Protein AF-A0A6G1A607-F1 (afdb_monomer_lite)

Secondary structure (DSSP, 8-state):
------PPP-----------------------PPP------------------PPPPPHHHHHHHHHHHHHHHHHHHHHHHHHHHHTT---SS-PPPHHHHHHHHHHHHHHHHHHHHHS------

pLDDT: mean 70.18, std 23.81, range [32.62, 98.75]

Sequence (125 aa):
MHRGVQGPGLRGLKGAEGPAEDLGASCREAGRDFGVLRENGEAEEAASGRKRARPVRSKARRMAANVRERKRILDYNEAFNALRRALRHDLGGKRLSKIATLRRAIHRIAALSLVLRASPAPRWP

Structure (mmCIF, N/CA/C/O backbone):
data_AF-A0A6G1A607-F1
#
_entry.id   AF-A0A6G1A607-F1
#
loop_
_atom_site.group_PDB
_atom_site.id
_atom_site.type_symbol
_atom_site.label_atom_id
_atom_site.label_alt_id
_atom_site.label_comp_id
_atom_site.label_asym_id
_atom_site.label_entity_id
_atom_site.label_seq_id
_atom_site.pdbx_PDB_ins_code
_atom_site.Cartn_x
_atom_site.Cartn_y
_atom_site.Cartn_z
_atom_site.occupancy
_atom_site.B_iso_or_equiv
_atom_site.auth_seq_id
_atom_site.auth_comp_id
_atom_site.auth_asym_id
_atom_site.auth_atom_id
_atom_site.pdbx_PDB_model_num
ATOM 1 N N . MET A 1 1 ? 16.533 51.895 -4.946 1.00 46.38 1 MET A N 1
ATOM 2 C CA . MET A 1 1 ? 17.216 51.604 -6.227 1.00 46.38 1 MET A CA 1
ATOM 3 C C . MET A 1 1 ? 17.057 50.120 -6.536 1.00 46.38 1 MET A C 1
ATOM 5 O O . MET A 1 1 ? 17.756 49.295 -5.961 1.00 46.38 1 MET A O 1
ATOM 9 N N . HIS A 1 2 ? 16.051 49.775 -7.341 1.00 47.91 2 HIS A N 1
ATOM 10 C CA . HIS A 1 2 ? 15.662 48.398 -7.657 1.00 47.91 2 HIS A CA 1
ATOM 11 C C . HIS A 1 2 ? 16.701 47.733 -8.574 1.00 47.91 2 HIS A C 1
ATOM 13 O O . HIS A 1 2 ? 16.978 48.251 -9.652 1.00 47.91 2 HIS A O 1
ATOM 19 N N . ARG A 1 3 ? 17.263 46.582 -8.183 1.00 53.47 3 ARG A N 1
ATOM 20 C CA . ARG A 1 3 ? 18.038 45.729 -9.100 1.00 53.47 3 ARG A CA 1
ATOM 21 C C . ARG A 1 3 ? 17.114 44.674 -9.703 1.00 53.47 3 ARG A C 1
ATOM 23 O O . ARG A 1 3 ? 16.826 43.663 -9.073 1.00 53.47 3 ARG A O 1
ATOM 30 N N . GLY A 1 4 ? 16.641 44.945 -10.917 1.00 48.34 4 GLY A N 1
ATOM 31 C CA . GLY A 1 4 ? 15.985 43.961 -11.773 1.00 48.34 4 GLY A CA 1
ATOM 32 C C . GLY A 1 4 ? 17.017 43.011 -12.380 1.00 48.34 4 GLY A C 1
ATOM 33 O O . GLY A 1 4 ? 17.998 43.451 -12.976 1.00 48.34 4 GLY A O 1
ATOM 34 N N . VAL A 1 5 ? 16.798 41.709 -12.215 1.00 54.75 5 VAL A N 1
ATOM 35 C CA . VAL A 1 5 ? 17.565 40.652 -12.881 1.00 54.75 5 VAL A CA 1
ATOM 36 C C . VAL A 1 5 ? 16.902 40.387 -14.233 1.00 54.75 5 VAL A C 1
ATOM 38 O O . VAL A 1 5 ? 15.757 39.948 -14.290 1.00 54.75 5 VAL A O 1
ATOM 41 N N . GLN A 1 6 ? 17.609 40.688 -15.322 1.00 50.38 6 GLN A N 1
ATOM 42 C CA . GLN A 1 6 ? 17.211 40.333 -16.685 1.00 50.38 6 GLN A CA 1
ATOM 43 C C . GLN A 1 6 ? 17.598 38.871 -16.942 1.00 50.38 6 GLN A C 1
ATOM 45 O O . GLN A 1 6 ? 18.777 38.527 -16.917 1.00 50.38 6 GLN A O 1
ATOM 50 N N . GLY A 1 7 ? 16.609 38.003 -17.156 1.00 48.59 7 GLY A N 1
ATOM 51 C CA . GLY A 1 7 ? 16.830 36.631 -17.617 1.00 48.59 7 GLY A CA 1
ATOM 52 C C . GLY A 1 7 ? 16.987 36.574 -19.144 1.00 48.59 7 GLY A C 1
ATOM 53 O O . GLY A 1 7 ? 16.296 37.317 -19.842 1.00 48.59 7 GLY A O 1
ATOM 54 N N . PRO A 1 8 ? 17.846 35.701 -19.700 1.00 54.41 8 PRO A N 1
ATOM 55 C CA . PRO A 1 8 ? 17.885 35.466 -21.136 1.00 54.41 8 PRO A CA 1
ATOM 56 C C . PRO A 1 8 ? 16.815 34.443 -21.545 1.00 54.41 8 PRO A C 1
ATOM 58 O O . PRO A 1 8 ? 16.734 33.336 -21.013 1.00 54.41 8 PRO A O 1
ATOM 61 N N . GLY A 1 9 ? 15.972 34.860 -22.488 1.00 44.00 9 GLY A N 1
ATOM 62 C CA . GLY A 1 9 ? 14.827 34.115 -22.994 1.00 44.00 9 GLY A CA 1
ATOM 63 C C . GLY A 1 9 ? 15.187 32.880 -23.821 1.00 44.00 9 GLY A C 1
ATOM 64 O O . GLY A 1 9 ? 16.108 32.889 -24.638 1.00 44.00 9 GLY A O 1
ATOM 65 N N . LEU A 1 10 ? 14.382 31.833 -23.648 1.00 50.03 10 LEU A N 1
ATOM 66 C CA . LEU A 1 10 ? 14.341 30.669 -24.524 1.00 50.03 10 LEU A CA 1
ATOM 67 C C . LEU A 1 10 ? 13.567 31.048 -25.792 1.00 50.03 10 LEU A C 1
ATOM 69 O O . LEU A 1 10 ? 12.341 31.151 -25.787 1.00 50.03 10 LEU A O 1
ATOM 73 N N . ARG A 1 11 ? 14.303 31.308 -26.876 1.00 46.94 11 ARG A N 1
ATOM 74 C CA . ARG A 1 11 ? 13.745 31.459 -28.224 1.00 46.94 11 ARG A CA 1
ATOM 75 C C . ARG A 1 11 ? 13.390 30.076 -28.776 1.00 46.94 11 ARG A C 1
ATOM 77 O O . ARG A 1 11 ? 14.157 29.130 -28.631 1.00 46.94 11 ARG A O 1
ATOM 84 N N . GLY A 1 12 ? 12.193 29.987 -29.350 1.00 41.69 12 GLY A N 1
ATOM 85 C CA . GLY A 1 12 ? 11.527 28.747 -29.724 1.00 41.69 12 GLY A CA 1
ATOM 86 C C . GLY A 1 12 ? 12.172 27.965 -30.865 1.00 41.69 12 GLY A C 1
ATOM 87 O O . GLY A 1 12 ? 12.806 28.522 -31.757 1.00 41.69 12 GLY A O 1
ATOM 88 N N . LEU A 1 13 ? 11.915 26.658 -30.846 1.00 46.84 13 LEU A N 1
ATOM 89 C CA . LEU A 1 13 ? 12.085 25.765 -31.983 1.00 46.84 13 LEU A CA 1
ATOM 90 C C . LEU A 1 13 ? 10.694 25.432 -32.524 1.00 46.84 13 LEU A C 1
ATOM 92 O O . LEU A 1 13 ? 9.853 24.880 -31.816 1.00 46.84 13 LEU A O 1
ATOM 96 N N . LYS A 1 14 ? 10.456 25.826 -33.775 1.00 42.09 14 LYS A N 1
ATOM 97 C CA . LYS A 1 14 ? 9.270 25.512 -34.571 1.00 42.09 14 LYS A CA 1
ATOM 98 C C . LYS A 1 14 ? 9.732 24.803 -35.842 1.00 42.09 14 LYS A C 1
ATOM 100 O O . LYS A 1 14 ? 10.610 25.317 -36.528 1.00 42.09 14 LYS A O 1
ATOM 105 N N . GLY A 1 15 ? 9.053 23.703 -36.164 1.00 35.09 15 GLY A N 1
ATOM 106 C CA . GLY A 1 15 ? 9.072 23.015 -37.459 1.00 35.09 15 GLY A CA 1
ATOM 107 C C . GLY A 1 15 ? 9.850 21.695 -37.429 1.00 35.09 15 GLY A C 1
ATOM 108 O O . GLY A 1 15 ? 10.872 21.605 -36.767 1.00 35.09 15 GLY A O 1
ATOM 109 N N . ALA A 1 16 ? 9.443 20.632 -38.110 1.00 38.94 16 ALA A N 1
ATOM 110 C CA . ALA A 1 16 ? 8.207 20.336 -38.819 1.00 38.94 16 ALA A CA 1
ATOM 111 C C . ALA A 1 16 ? 8.124 18.803 -38.994 1.00 38.94 16 ALA A C 1
ATOM 113 O O . ALA A 1 16 ? 9.140 18.119 -39.069 1.00 38.94 16 ALA A O 1
ATOM 114 N N . GLU A 1 17 ? 6.888 18.329 -39.010 1.00 38.22 17 GLU A N 1
ATOM 115 C CA . GLU A 1 17 ? 6.322 17.013 -39.323 1.00 38.22 17 GLU A CA 1
ATOM 116 C C . GLU A 1 17 ? 6.990 16.184 -40.460 1.00 38.22 17 GLU A C 1
ATOM 118 O O . GLU A 1 17 ? 7.259 16.715 -41.536 1.00 38.22 17 GLU A O 1
ATOM 123 N N . GLY A 1 18 ? 7.073 14.852 -40.254 1.00 34.03 18 GLY A N 1
ATOM 124 C CA . GLY A 1 18 ? 6.814 13.796 -41.265 1.00 34.03 18 GLY A CA 1
ATOM 125 C C . GLY A 1 18 ? 7.984 12.875 -41.702 1.00 34.03 18 GLY A C 1
ATOM 126 O O . GLY A 1 18 ? 9.118 13.346 -41.744 1.00 34.03 18 GLY A O 1
ATOM 127 N N . PRO A 1 19 ? 7.751 11.604 -42.133 1.00 46.34 19 PRO A N 1
ATOM 128 C CA . PRO A 1 19 ? 6.607 10.705 -41.922 1.00 46.34 19 PRO A CA 1
ATOM 129 C C . PRO A 1 19 ? 6.985 9.350 -41.265 1.00 46.34 19 PRO A C 1
ATOM 131 O O . PRO A 1 19 ? 8.149 8.995 -41.090 1.00 46.34 19 PRO A O 1
ATOM 134 N N . ALA A 1 20 ? 5.947 8.605 -40.877 1.00 51.06 20 ALA A N 1
ATOM 135 C CA . ALA A 1 20 ? 6.009 7.255 -40.336 1.00 51.06 20 ALA A CA 1
ATOM 136 C C . ALA A 1 20 ? 6.226 6.218 -41.448 1.00 51.06 20 ALA A C 1
ATOM 138 O O . ALA A 1 20 ? 5.426 6.142 -42.374 1.00 51.06 20 ALA A O 1
ATOM 139 N N . GLU A 1 21 ? 7.251 5.381 -41.296 1.00 51.59 21 GLU A N 1
ATOM 140 C CA . GLU A 1 21 ? 7.460 4.184 -42.111 1.00 51.59 21 GLU A CA 1
ATOM 141 C C . GLU A 1 21 ? 7.285 2.960 -41.199 1.00 51.59 21 GLU A C 1
ATOM 143 O O . GLU A 1 21 ? 8.098 2.675 -40.315 1.00 51.59 21 GLU A O 1
ATOM 148 N N . ASP A 1 22 ? 6.154 2.288 -41.392 1.00 46.03 22 ASP A N 1
ATOM 149 C CA . ASP A 1 22 ? 5.824 0.959 -40.895 1.00 46.03 22 ASP A CA 1
ATOM 150 C C . ASP A 1 22 ? 6.563 -0.081 -41.740 1.00 46.03 22 ASP A C 1
ATOM 152 O O . ASP A 1 22 ? 6.247 -0.243 -42.913 1.00 46.03 22 ASP A O 1
ATOM 156 N N . LEU A 1 23 ? 7.539 -0.791 -41.167 1.00 52.72 23 LEU A N 1
ATOM 157 C CA . LEU A 1 23 ? 8.076 -2.016 -41.762 1.00 52.72 23 LEU A CA 1
ATOM 158 C C . LEU A 1 23 ? 8.385 -3.049 -40.672 1.00 52.72 23 LEU A C 1
ATOM 160 O O . LEU A 1 23 ? 9.476 -3.113 -40.108 1.00 52.72 23 LEU A O 1
ATOM 164 N N . GLY A 1 24 ? 7.373 -3.870 -40.394 1.00 39.91 24 GLY A N 1
ATOM 165 C CA . GLY A 1 24 ? 7.447 -5.294 -40.725 1.00 39.91 24 GLY A CA 1
ATOM 166 C C . GLY A 1 24 ? 8.528 -6.113 -40.021 1.00 39.91 24 GLY A C 1
ATOM 167 O O . GLY A 1 24 ? 9.696 -6.135 -40.402 1.00 39.91 24 GLY A O 1
ATOM 168 N N . ALA A 1 25 ? 8.084 -6.900 -39.046 1.00 50.97 25 AL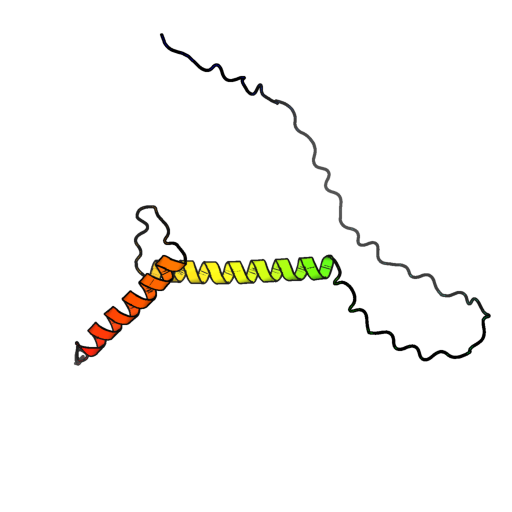A A N 1
ATOM 169 C CA . ALA A 1 25 ? 8.829 -8.004 -38.469 1.00 50.97 25 ALA A CA 1
ATOM 170 C C . ALA A 1 25 ? 9.429 -8.941 -39.536 1.00 50.97 25 ALA A C 1
ATOM 172 O O . ALA A 1 25 ? 8.717 -9.440 -40.403 1.00 50.97 25 ALA A O 1
ATOM 173 N N . SER A 1 26 ? 10.700 -9.318 -39.381 1.00 44.88 26 SER A N 1
ATOM 174 C CA . SER A 1 26 ? 11.103 -10.686 -39.713 1.00 44.88 26 SER A CA 1
ATOM 175 C C . SER A 1 26 ? 12.200 -11.174 -38.768 1.00 44.88 26 SER A C 1
ATOM 177 O O . SER A 1 26 ? 13.267 -10.576 -38.615 1.00 44.88 26 SER A O 1
ATOM 179 N N . CYS A 1 27 ? 11.899 -12.273 -38.077 1.00 45.41 27 CYS A N 1
ATOM 180 C CA . CYS A 1 27 ? 12.891 -13.084 -37.395 1.00 45.41 27 CYS A CA 1
ATOM 181 C C . CYS A 1 27 ? 13.790 -13.695 -38.469 1.00 45.41 27 CYS A C 1
ATOM 183 O O . CYS A 1 27 ? 13.345 -14.565 -39.211 1.00 45.41 27 CYS A O 1
ATOM 185 N N . ARG A 1 28 ? 15.053 -13.269 -38.565 1.00 43.50 28 ARG A N 1
ATOM 186 C CA . ARG A 1 28 ? 16.043 -14.041 -39.323 1.00 43.50 28 ARG A CA 1
ATOM 187 C C . ARG A 1 28 ? 16.415 -15.276 -38.508 1.00 43.50 28 ARG A C 1
ATOM 189 O O . ARG A 1 28 ? 17.320 -15.244 -37.676 1.00 43.50 28 ARG A O 1
ATOM 196 N N . GLU A 1 29 ? 15.636 -16.333 -38.712 1.00 40.84 29 GLU A N 1
ATOM 197 C CA . GLU A 1 29 ? 15.963 -17.686 -38.287 1.00 40.84 29 GLU A CA 1
ATOM 198 C C . GLU A 1 29 ? 17.245 -18.159 -38.971 1.00 40.84 29 GLU A C 1
ATOM 200 O O . GLU A 1 29 ? 17.504 -17.917 -40.149 1.00 40.84 29 GLU A O 1
ATOM 205 N N . ALA A 1 30 ? 18.069 -18.816 -38.167 1.00 42.75 30 ALA A N 1
ATOM 206 C CA . ALA A 1 30 ? 19.332 -19.390 -38.562 1.00 42.75 30 ALA A CA 1
ATOM 207 C C . ALA A 1 30 ? 19.105 -20.612 -39.462 1.00 42.75 30 ALA A C 1
ATOM 209 O O . ALA A 1 30 ? 18.758 -21.686 -38.973 1.00 42.75 30 ALA A O 1
ATOM 210 N N . GLY A 1 31 ? 19.395 -20.473 -40.755 1.00 39.09 31 GLY A N 1
ATOM 211 C CA . GLY A 1 31 ? 19.789 -21.605 -41.589 1.00 39.09 31 GLY A CA 1
ATOM 212 C C . GLY A 1 31 ? 21.193 -22.038 -41.177 1.00 39.09 31 GLY A C 1
ATOM 213 O O . GLY A 1 31 ? 22.175 -21.389 -41.531 1.00 39.09 31 GLY A O 1
ATOM 214 N N . ARG A 1 32 ? 21.284 -23.079 -40.346 1.00 44.44 32 ARG A N 1
ATOM 215 C CA . ARG A 1 32 ? 22.545 -23.754 -40.027 1.00 44.44 32 ARG A CA 1
ATOM 216 C C . ARG A 1 32 ? 22.915 -24.612 -41.225 1.00 44.44 32 ARG A C 1
ATOM 218 O O . ARG A 1 32 ? 22.265 -25.627 -41.456 1.00 44.44 32 ARG A O 1
ATOM 225 N N . ASP A 1 33 ? 23.922 -24.175 -41.967 1.00 39.28 33 ASP A N 1
ATOM 226 C CA . ASP A 1 33 ? 24.487 -24.978 -43.038 1.00 39.28 33 ASP A CA 1
ATOM 227 C C . ASP A 1 33 ? 25.259 -26.166 -42.456 1.00 39.28 33 ASP A C 1
ATOM 229 O O . ASP A 1 33 ? 25.861 -26.101 -41.376 1.00 39.28 33 ASP A O 1
ATOM 233 N N . PHE A 1 34 ? 25.123 -27.276 -43.160 1.00 38.38 34 PHE A N 1
ATOM 234 C CA . PHE A 1 34 ? 25.468 -28.625 -42.758 1.00 38.38 34 PHE A CA 1
ATOM 235 C C . PHE A 1 34 ? 26.992 -28.781 -42.641 1.00 38.38 34 PHE A C 1
ATOM 237 O O . PHE A 1 34 ? 27.759 -28.214 -43.415 1.00 38.38 34 PHE A O 1
ATOM 244 N N . GLY A 1 35 ? 27.437 -29.532 -41.633 1.00 42.56 35 GLY A N 1
ATOM 245 C CA . GLY A 1 35 ? 28.850 -29.686 -41.306 1.00 42.56 35 GLY A CA 1
ATOM 246 C C . GLY A 1 35 ? 29.676 -30.278 -42.447 1.00 42.56 35 GLY A C 1
ATOM 247 O O . GLY A 1 35 ? 29.338 -31.324 -42.993 1.00 42.56 35 GLY A O 1
ATOM 248 N N . VAL A 1 36 ? 30.819 -29.648 -42.722 1.00 43.84 36 VAL A N 1
ATOM 249 C CA . VAL A 1 36 ? 31.938 -30.292 -43.407 1.00 43.84 36 VAL A CA 1
ATOM 250 C C . VAL A 1 36 ? 33.094 -30.399 -42.420 1.00 43.84 36 VAL A C 1
ATOM 252 O O . VAL A 1 36 ? 33.580 -29.412 -41.868 1.00 43.84 36 VAL A O 1
ATOM 255 N N . LEU A 1 37 ? 33.443 -31.659 -42.179 1.00 45.34 37 LEU A N 1
ATOM 256 C CA . LEU A 1 37 ? 34.576 -32.186 -41.438 1.00 45.34 37 LEU A CA 1
ATOM 257 C C . LEU A 1 37 ? 35.845 -31.342 -41.638 1.00 45.34 37 LEU A C 1
ATOM 259 O O . LEU A 1 37 ? 36.279 -31.124 -42.768 1.00 45.34 37 LEU A O 1
ATOM 263 N N . ARG A 1 38 ? 36.506 -30.963 -40.543 1.00 39.41 38 ARG A N 1
ATOM 264 C CA . ARG A 1 38 ? 37.944 -30.691 -40.576 1.00 39.41 38 ARG A CA 1
ATOM 265 C C . ARG A 1 38 ? 38.615 -31.524 -39.499 1.00 39.41 38 ARG A C 1
ATOM 267 O O . ARG A 1 38 ? 38.389 -31.315 -38.311 1.00 39.41 38 ARG A O 1
ATOM 274 N N . GLU A 1 39 ? 39.377 -32.497 -39.973 1.00 39.56 39 GLU A N 1
ATOM 275 C CA . GLU A 1 39 ? 40.209 -33.391 -39.185 1.00 39.56 39 GLU A CA 1
ATOM 276 C C . GLU A 1 39 ? 41.490 -32.720 -38.667 1.00 39.56 39 GLU A C 1
ATOM 278 O O . GLU A 1 39 ? 41.988 -31.748 -39.243 1.00 39.56 39 GLU A O 1
ATOM 283 N N . ASN A 1 40 ? 42.021 -33.381 -37.632 1.00 38.03 40 ASN A N 1
ATOM 284 C CA . ASN A 1 40 ? 43.382 -33.395 -37.087 1.00 38.03 40 ASN A CA 1
ATOM 285 C C . ASN A 1 40 ? 43.699 -32.494 -35.885 1.00 38.03 40 ASN A C 1
ATOM 287 O O . ASN A 1 40 ? 43.710 -31.266 -35.972 1.00 38.03 40 ASN A O 1
ATOM 291 N N . GLY A 1 41 ? 44.045 -33.163 -34.774 1.00 32.62 41 GLY A N 1
ATOM 292 C CA . GLY A 1 41 ? 44.705 -32.581 -33.603 1.00 32.62 41 GLY A CA 1
ATOM 293 C C . GLY A 1 41 ? 44.454 -33.327 -32.287 1.00 32.62 41 GLY A C 1
ATOM 294 O O . GLY A 1 41 ? 43.767 -32.793 -31.428 1.00 32.62 41 GLY A O 1
ATOM 295 N N . GLU A 1 42 ? 44.951 -34.564 -32.210 1.00 33.62 42 GLU A N 1
ATOM 296 C CA . GLU A 1 42 ? 45.430 -35.359 -31.057 1.00 33.62 42 GLU A CA 1
ATOM 297 C C . GLU A 1 42 ? 45.040 -34.971 -29.609 1.00 33.62 42 GLU A C 1
ATOM 299 O O . GLU A 1 42 ? 45.176 -33.839 -29.148 1.00 33.62 42 GLU A O 1
ATOM 304 N N . ALA A 1 43 ? 44.606 -35.994 -28.867 1.00 44.72 43 ALA A N 1
ATOM 305 C CA . ALA A 1 43 ? 44.355 -35.973 -27.433 1.00 44.72 43 ALA A CA 1
ATOM 306 C C . ALA A 1 43 ? 45.658 -35.884 -26.624 1.00 44.72 43 ALA A C 1
ATOM 308 O O . ALA A 1 43 ? 46.608 -36.570 -26.970 1.00 44.72 43 ALA A O 1
ATOM 309 N N . GLU A 1 44 ? 45.648 -35.124 -25.523 1.00 36.47 44 GLU A N 1
ATOM 310 C CA . GLU A 1 44 ? 46.249 -35.487 -24.227 1.00 36.47 44 GLU A CA 1
ATOM 311 C C . GLU A 1 44 ? 45.861 -34.463 -23.138 1.00 36.47 44 GLU A C 1
ATOM 313 O O . GLU A 1 44 ? 45.384 -33.359 -23.405 1.00 36.47 44 GLU A O 1
ATOM 318 N N . GLU A 1 45 ? 45.962 -34.924 -21.896 1.00 43.03 45 GLU A N 1
ATOM 319 C CA . GLU A 1 45 ? 45.347 -34.448 -20.659 1.00 43.03 45 GLU A CA 1
ATOM 320 C C . GLU A 1 45 ? 45.528 -32.967 -20.283 1.00 43.03 45 GLU A C 1
ATOM 322 O O . GLU A 1 45 ? 46.596 -32.383 -20.418 1.00 43.03 45 GLU A O 1
ATOM 327 N N . ALA A 1 46 ? 44.518 -32.419 -19.592 1.00 36.34 46 ALA A N 1
ATOM 328 C CA . ALA A 1 46 ? 44.750 -31.730 -18.317 1.00 36.34 46 ALA A CA 1
ATOM 329 C C . ALA A 1 46 ? 43.428 -31.515 -17.567 1.00 36.34 46 ALA A C 1
ATOM 331 O O . ALA A 1 46 ? 42.622 -30.630 -17.882 1.00 36.34 46 ALA A O 1
ATOM 332 N N . ALA A 1 47 ? 43.235 -32.293 -16.503 1.00 49.31 47 ALA A N 1
ATOM 333 C CA . ALA A 1 47 ? 42.303 -31.980 -15.434 1.00 49.31 47 ALA A CA 1
ATOM 334 C C . ALA A 1 47 ? 42.692 -30.635 -14.794 1.00 49.31 47 ALA A C 1
ATOM 336 O O . ALA A 1 47 ? 43.551 -30.560 -13.922 1.00 49.31 47 ALA A O 1
ATOM 337 N N . SER A 1 48 ? 42.051 -29.546 -15.218 1.00 44.06 48 SER A N 1
ATOM 338 C CA . SER A 1 48 ? 42.175 -28.247 -14.558 1.00 44.06 48 SER A CA 1
ATOM 339 C C . SER A 1 48 ? 40.796 -27.773 -14.132 1.00 44.06 48 SER A C 1
ATOM 341 O O . SER A 1 48 ? 39.925 -27.475 -14.955 1.00 44.06 48 SER A O 1
ATOM 343 N N . GLY A 1 49 ? 40.586 -27.764 -12.814 1.00 50.69 49 GLY A N 1
ATOM 344 C CA . GLY A 1 49 ? 39.361 -27.352 -12.148 1.00 50.69 49 GLY A CA 1
ATOM 345 C C . GLY A 1 49 ? 38.926 -25.954 -12.573 1.00 50.69 49 GLY A C 1
ATOM 346 O O . GLY A 1 49 ? 39.2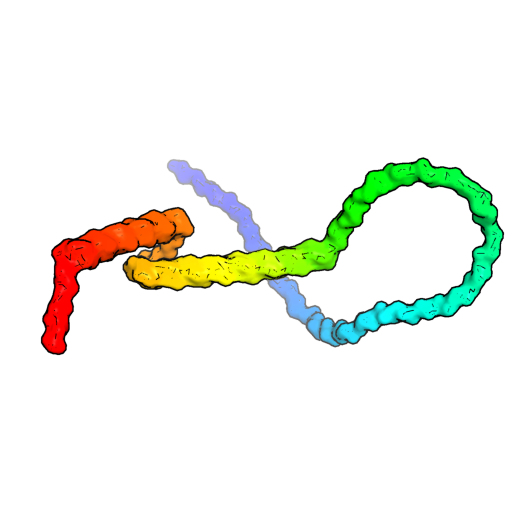88 -24.947 -11.965 1.00 50.69 49 GLY A O 1
ATOM 347 N N . ARG A 1 50 ? 38.074 -25.881 -13.597 1.00 54.66 50 ARG A N 1
ATOM 348 C CA . ARG A 1 50 ? 37.385 -24.646 -13.952 1.00 54.66 50 ARG A CA 1
ATOM 349 C C . ARG A 1 50 ? 36.331 -24.404 -12.885 1.00 54.66 50 ARG A C 1
ATOM 351 O O . ARG A 1 50 ? 35.215 -24.918 -12.967 1.00 54.66 50 ARG A O 1
ATOM 358 N N . LYS A 1 51 ? 36.692 -23.601 -11.877 1.00 57.44 51 LYS A N 1
ATOM 359 C CA . LYS A 1 51 ? 35.739 -22.832 -11.066 1.00 57.44 51 LYS A CA 1
ATOM 360 C C . LYS A 1 51 ? 34.678 -22.332 -12.041 1.00 57.44 51 LYS A C 1
ATOM 362 O O . LYS A 1 51 ? 35.001 -21.519 -12.904 1.00 57.44 51 LYS A O 1
ATOM 367 N N . ARG A 1 52 ? 33.467 -22.903 -11.995 1.00 59.62 52 ARG A N 1
ATOM 368 C CA . ARG A 1 52 ? 32.392 -22.599 -12.948 1.00 59.62 52 ARG A CA 1
ATOM 369 C C . ARG A 1 52 ? 32.096 -21.107 -12.833 1.00 59.62 52 ARG A C 1
ATOM 371 O O . ARG A 1 52 ? 31.340 -20.695 -11.954 1.00 59.62 52 ARG A O 1
ATOM 378 N N . ALA A 1 53 ? 32.733 -20.298 -13.677 1.00 63.59 53 ALA A N 1
ATOM 379 C CA . ALA A 1 53 ? 32.458 -18.881 -13.793 1.00 63.59 53 ALA A CA 1
ATOM 380 C C . ALA A 1 53 ? 30.994 -18.794 -14.212 1.00 63.59 53 ALA A C 1
ATOM 382 O O . ALA A 1 53 ? 30.632 -19.182 -15.323 1.00 63.59 53 ALA A O 1
ATOM 383 N N . ARG A 1 54 ? 30.126 -18.428 -13.261 1.00 64.44 54 ARG A N 1
ATOM 384 C CA . ARG A 1 54 ? 28.683 -18.355 -13.492 1.00 64.44 54 ARG A CA 1
ATOM 385 C C . ARG A 1 54 ? 28.468 -17.501 -14.745 1.00 64.44 54 ARG A C 1
ATOM 387 O O . ARG A 1 54 ? 28.937 -16.362 -14.744 1.00 64.44 54 ARG A O 1
ATOM 394 N N . PRO A 1 55 ? 27.787 -18.005 -15.790 1.00 69.06 55 PRO A N 1
ATOM 395 C CA . PRO A 1 55 ? 27.573 -17.228 -16.999 1.00 69.06 55 PRO A CA 1
ATOM 396 C C . PRO A 1 55 ? 26.930 -15.889 -16.646 1.00 69.06 55 PRO A C 1
ATOM 398 O O . PRO A 1 55 ? 25.888 -15.850 -15.978 1.00 69.06 55 PRO A O 1
ATOM 401 N N . VAL A 1 56 ? 27.562 -14.792 -17.070 1.00 70.81 56 VAL A N 1
ATOM 402 C CA . VAL A 1 56 ? 27.015 -13.443 -16.911 1.00 70.81 56 VAL A CA 1
ATOM 403 C C . VAL A 1 56 ? 25.614 -13.446 -17.523 1.00 70.81 56 VAL A C 1
ATOM 405 O O . VAL A 1 56 ? 25.422 -13.776 -18.692 1.00 70.81 56 VAL A O 1
ATOM 408 N N . ARG A 1 57 ? 24.599 -13.149 -16.706 1.00 78.25 57 ARG A N 1
ATOM 409 C CA . ARG A 1 57 ? 23.192 -13.228 -17.115 1.00 78.25 57 ARG A CA 1
ATOM 410 C C . ARG A 1 57 ? 22.955 -12.342 -18.345 1.00 78.25 57 ARG A C 1
ATOM 412 O O . ARG A 1 57 ? 23.172 -11.131 -18.282 1.00 78.25 57 ARG A O 1
ATOM 419 N N . SER A 1 58 ? 22.454 -12.933 -19.434 1.00 88.69 58 SER A N 1
ATOM 420 C CA . SER A 1 58 ? 22.207 -12.214 -20.691 1.00 88.69 58 SER A CA 1
ATOM 421 C C . SER A 1 58 ? 21.296 -10.993 -20.497 1.00 88.69 58 SER A C 1
ATOM 423 O O . SER A 1 58 ? 20.439 -10.958 -19.603 1.00 88.69 58 SER A O 1
ATOM 425 N N . LYS A 1 59 ? 21.469 -9.969 -21.346 1.00 90.69 59 LYS A N 1
ATOM 426 C CA . LYS A 1 59 ? 20.644 -8.745 -21.340 1.00 90.69 59 LYS A CA 1
ATOM 427 C C . LYS A 1 59 ? 19.148 -9.080 -21.411 1.00 90.69 59 LYS A C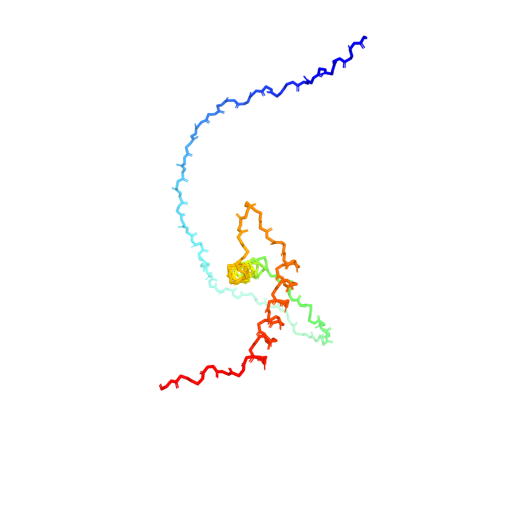 1
ATOM 429 O O . LYS A 1 59 ? 18.385 -8.579 -20.589 1.00 90.69 59 LYS A O 1
ATOM 434 N N . ALA A 1 60 ? 18.761 -10.017 -22.280 1.00 91.44 60 ALA A N 1
ATOM 435 C CA . ALA A 1 60 ? 17.385 -10.504 -22.399 1.00 91.44 60 ALA A CA 1
ATOM 436 C C . ALA A 1 60 ? 16.842 -11.067 -21.070 1.00 91.44 60 ALA A C 1
ATOM 438 O O . ALA A 1 60 ? 15.772 -10.671 -20.603 1.00 91.44 60 ALA A O 1
ATOM 439 N N . ARG A 1 61 ? 17.616 -11.917 -20.377 1.00 94.62 61 ARG A N 1
ATOM 440 C CA . ARG A 1 61 ? 17.188 -12.502 -19.096 1.00 94.62 61 ARG A CA 1
ATOM 441 C C . ARG A 1 61 ? 17.092 -11.449 -17.986 1.00 94.62 61 ARG A C 1
ATOM 443 O O . ARG A 1 61 ? 16.304 -11.638 -17.055 1.00 94.62 61 ARG A O 1
ATOM 450 N N . ARG A 1 62 ? 17.897 -10.379 -18.027 1.00 95.81 62 ARG A N 1
ATOM 451 C CA . ARG A 1 62 ? 17.776 -9.232 -17.104 1.00 95.81 62 ARG A CA 1
ATOM 452 C C . ARG A 1 62 ? 16.498 -8.437 -17.377 1.00 95.81 62 ARG A C 1
ATOM 454 O O . ARG A 1 62 ? 15.730 -8.210 -16.448 1.00 95.81 62 ARG A O 1
ATOM 461 N N . MET A 1 63 ? 16.220 -8.110 -18.640 1.00 95.69 63 MET A N 1
ATOM 462 C CA . MET A 1 63 ? 15.001 -7.392 -19.036 1.00 95.69 63 MET A CA 1
ATOM 463 C C . MET A 1 63 ? 13.730 -8.142 -18.624 1.00 95.69 63 MET A C 1
ATOM 465 O O . MET A 1 63 ? 12.854 -7.552 -17.995 1.00 95.69 63 MET A O 1
ATOM 469 N N . ALA A 1 64 ? 13.673 -9.455 -18.866 1.00 96.69 64 ALA A N 1
ATOM 470 C CA . ALA A 1 64 ? 12.542 -10.283 -18.450 1.00 96.69 64 ALA A CA 1
ATOM 471 C C . ALA A 1 64 ? 12.313 -10.263 -16.926 1.00 96.69 64 ALA A C 1
ATOM 473 O O . ALA A 1 64 ? 11.173 -10.296 -16.472 1.00 96.69 64 ALA A O 1
ATOM 474 N N . ALA A 1 65 ? 13.376 -10.189 -16.115 1.00 97.25 65 ALA A N 1
ATOM 475 C CA . ALA A 1 65 ? 13.223 -10.029 -14.668 1.00 97.25 65 ALA A CA 1
ATOM 476 C C . ALA A 1 65 ? 12.695 -8.645 -14.281 1.00 97.25 65 ALA A C 1
ATOM 478 O O . ALA A 1 65 ? 11.812 -8.570 -13.435 1.00 97.25 65 ALA A O 1
ATOM 479 N N . ASN A 1 66 ? 13.175 -7.576 -14.920 1.00 98.19 66 ASN A N 1
ATOM 480 C CA . ASN A 1 66 ? 12.699 -6.220 -14.640 1.00 98.19 66 ASN A CA 1
ATOM 481 C C . ASN A 1 66 ? 11.208 -6.056 -14.958 1.00 98.19 66 ASN A C 1
ATOM 483 O O . ASN A 1 66 ? 10.496 -5.390 -14.214 1.00 98.19 66 ASN A O 1
ATOM 487 N N . VAL A 1 67 ? 10.723 -6.681 -16.036 1.00 98.44 67 VAL A N 1
ATOM 488 C CA . VAL A 1 67 ? 9.290 -6.687 -16.375 1.00 98.44 67 VAL A CA 1
ATOM 489 C C . VAL A 1 67 ? 8.473 -7.357 -15.270 1.00 98.44 67 VAL A C 1
ATOM 491 O O . VAL A 1 67 ? 7.491 -6.784 -14.800 1.00 98.44 67 VAL A O 1
ATOM 494 N N . ARG A 1 68 ? 8.905 -8.532 -14.799 1.00 98.69 68 ARG A N 1
ATOM 495 C CA . ARG A 1 68 ? 8.228 -9.227 -13.693 1.00 98.69 68 ARG A CA 1
ATOM 496 C C . ARG A 1 68 ? 8.235 -8.414 -12.406 1.00 98.69 68 ARG A C 1
ATOM 498 O O . ARG A 1 68 ? 7.217 -8.351 -11.729 1.00 98.69 68 ARG A O 1
ATOM 505 N N . GLU A 1 69 ? 9.357 -7.776 -12.088 1.00 98.62 69 GLU A N 1
ATOM 506 C CA . GLU A 1 69 ? 9.462 -6.954 -10.885 1.00 98.62 69 GLU A CA 1
ATOM 507 C C . GLU A 1 69 ? 8.555 -5.724 -10.962 1.00 98.62 69 GLU A C 1
ATOM 509 O O . GLU A 1 69 ? 7.852 -5.424 -10.005 1.00 98.62 69 GLU A O 1
ATOM 514 N N . ARG A 1 70 ? 8.477 -5.058 -12.120 1.00 98.75 70 ARG A N 1
ATOM 515 C CA . ARG A 1 70 ? 7.518 -3.963 -12.322 1.00 98.75 70 ARG A CA 1
ATOM 516 C C . ARG A 1 70 ? 6.085 -4.425 -12.093 1.00 98.75 70 ARG A C 1
ATOM 518 O O . ARG A 1 70 ? 5.371 -3.749 -11.362 1.00 98.75 70 ARG A O 1
ATOM 525 N N . LYS A 1 71 ? 5.694 -5.580 -12.645 1.00 98.69 71 LYS A N 1
ATOM 526 C CA . LYS A 1 71 ? 4.365 -6.163 -12.407 1.00 98.69 71 LYS A CA 1
ATOM 527 C C . LYS A 1 71 ? 4.119 -6.400 -10.914 1.00 98.69 71 LYS A C 1
ATOM 529 O O . LYS A 1 71 ? 3.151 -5.884 -10.374 1.00 98.69 71 LYS A O 1
ATOM 534 N N . ARG A 1 72 ? 5.054 -7.058 -10.223 1.00 98.69 72 ARG A N 1
ATOM 535 C CA . ARG A 1 72 ? 4.968 -7.281 -8.770 1.00 98.69 72 ARG A CA 1
ATOM 536 C C . ARG A 1 72 ? 4.796 -5.972 -7.986 1.00 98.69 72 ARG A C 1
ATOM 538 O O . ARG A 1 72 ? 4.020 -5.918 -7.035 1.00 98.69 72 ARG A O 1
ATOM 545 N N . ILE A 1 73 ? 5.522 -4.916 -8.357 1.00 98.56 73 ILE A N 1
ATOM 546 C CA . ILE A 1 73 ? 5.426 -3.610 -7.689 1.00 98.56 73 ILE A CA 1
ATOM 547 C C . ILE A 1 73 ? 4.100 -2.897 -8.002 1.00 98.56 73 ILE A C 1
ATOM 549 O O . ILE A 1 73 ? 3.589 -2.184 -7.135 1.00 98.56 73 ILE A O 1
ATOM 553 N N . LEU A 1 74 ? 3.525 -3.082 -9.195 1.00 98.44 74 LEU A N 1
ATOM 554 C CA . LEU A 1 74 ? 2.184 -2.586 -9.525 1.00 98.44 74 LEU A CA 1
ATOM 555 C C . LEU A 1 74 ? 1.127 -3.248 -8.635 1.00 98.44 74 LEU A C 1
ATOM 557 O O . LEU A 1 74 ? 0.433 -2.524 -7.921 1.00 98.44 74 LEU A O 1
ATOM 561 N N . ASP A 1 75 ? 1.111 -4.583 -8.571 1.00 98.44 75 ASP A N 1
ATOM 562 C CA . ASP A 1 75 ? 0.184 -5.357 -7.731 1.00 98.44 75 ASP A CA 1
ATOM 563 C C . ASP A 1 75 ? 0.282 -4.919 -6.253 1.00 98.44 75 ASP A C 1
ATOM 565 O O . ASP A 1 75 ? -0.717 -4.654 -5.577 1.00 98.44 75 ASP A O 1
ATOM 569 N N . TYR A 1 76 ? 1.513 -4.733 -5.755 1.00 98.31 76 TYR A N 1
ATOM 570 C CA . TYR A 1 76 ? 1.768 -4.196 -4.414 1.00 98.31 76 TYR A CA 1
ATOM 571 C C . TYR A 1 76 ? 1.141 -2.806 -4.207 1.00 98.31 76 TYR A C 1
ATOM 573 O O . TYR A 1 76 ? 0.538 -2.528 -3.165 1.00 98.31 76 TYR A O 1
ATOM 581 N N . ASN A 1 77 ? 1.290 -1.900 -5.176 1.00 96.81 77 ASN A N 1
ATOM 582 C CA . ASN A 1 77 ? 0.769 -0.539 -5.065 1.00 96.81 77 ASN A CA 1
ATOM 583 C C . ASN A 1 77 ? -0.765 -0.497 -5.154 1.00 96.81 77 ASN A C 1
ATOM 585 O O . ASN A 1 77 ? -1.381 0.352 -4.500 1.00 96.81 77 ASN A O 1
ATOM 589 N N . GLU A 1 78 ? -1.382 -1.396 -5.920 1.00 96.88 78 GLU A N 1
ATOM 590 C CA . GLU A 1 78 ? -2.837 -1.545 -5.993 1.00 96.88 78 GLU A CA 1
ATOM 591 C C . GLU A 1 78 ? -3.428 -1.972 -4.651 1.00 96.88 78 GLU A C 1
ATOM 593 O O . GLU A 1 78 ? -4.320 -1.288 -4.136 1.00 96.88 78 GLU A O 1
ATOM 598 N N . ALA A 1 79 ? -2.863 -3.008 -4.023 1.00 97.00 79 ALA A N 1
ATOM 599 C CA . ALA A 1 79 ? -3.243 -3.427 -2.673 1.00 97.00 79 ALA A CA 1
ATOM 600 C C . ALA A 1 79 ? -3.105 -2.270 -1.667 1.00 97.00 79 ALA A C 1
ATOM 602 O O . ALA A 1 79 ? -3.974 -2.032 -0.823 1.00 97.00 79 ALA A O 1
ATOM 603 N N . PHE A 1 80 ? -2.049 -1.468 -1.809 1.00 96.19 80 PHE A N 1
ATOM 604 C CA . PHE A 1 80 ? -1.824 -0.303 -0.964 1.00 96.19 80 PHE A CA 1
ATOM 605 C C . PHE A 1 80 ? -2.882 0.798 -1.159 1.00 96.19 80 PHE A C 1
ATOM 607 O O . PHE A 1 80 ? -3.288 1.466 -0.205 1.00 96.19 80 PHE A O 1
ATOM 614 N N . ASN A 1 81 ? -3.350 1.007 -2.392 1.00 93.06 81 ASN A N 1
ATOM 615 C CA . ASN A 1 81 ? -4.452 1.927 -2.677 1.00 93.06 81 ASN A CA 1
ATOM 616 C C . ASN A 1 81 ? -5.787 1.396 -2.134 1.00 93.06 81 ASN A C 1
ATOM 618 O O . ASN A 1 81 ? -6.567 2.182 -1.595 1.00 93.06 81 ASN A O 1
ATOM 622 N N . ALA A 1 82 ? -6.032 0.085 -2.218 1.00 94.00 82 ALA A N 1
ATOM 623 C CA . ALA A 1 82 ? -7.201 -0.546 -1.608 1.00 94.00 82 ALA A CA 1
ATOM 624 C C . ALA A 1 82 ? -7.223 -0.341 -0.087 1.00 94.00 82 ALA A C 1
ATOM 626 O O . ALA A 1 82 ? -8.244 0.081 0.460 1.00 94.00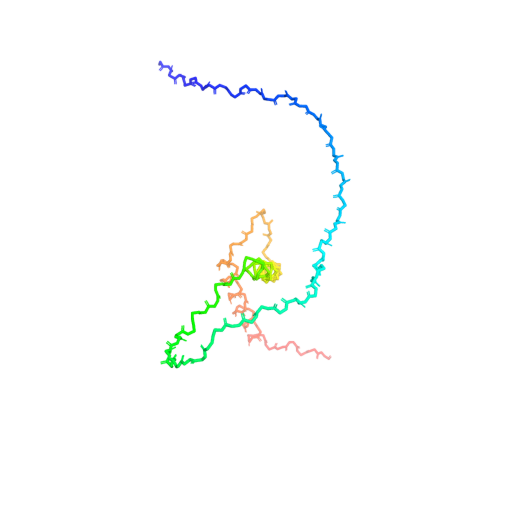 82 ALA A O 1
ATOM 627 N N . LEU A 1 83 ? -6.074 -0.505 0.576 1.00 95.50 83 LEU A N 1
ATOM 628 C CA . LEU A 1 83 ? -5.938 -0.214 2.001 1.00 95.50 83 LEU A CA 1
ATOM 629 C C . LEU A 1 83 ? -6.297 1.245 2.322 1.00 95.50 83 LEU A C 1
ATOM 631 O O . LEU A 1 83 ? -7.074 1.492 3.239 1.00 95.50 83 LEU A O 1
ATOM 635 N N . ARG A 1 84 ? -5.808 2.227 1.550 1.00 93.50 84 ARG A N 1
ATOM 636 C CA . ARG A 1 84 ? -6.153 3.649 1.771 1.00 93.50 84 ARG A CA 1
ATOM 637 C C . ARG A 1 84 ? -7.663 3.903 1.741 1.00 93.50 84 ARG A C 1
ATOM 639 O O . ARG A 1 84 ? -8.159 4.643 2.590 1.00 93.50 84 ARG A O 1
ATOM 646 N N . ARG A 1 85 ? -8.377 3.270 0.803 1.00 91.06 85 ARG A N 1
ATOM 647 C CA . ARG A 1 85 ? -9.845 3.345 0.716 1.00 91.06 85 ARG A CA 1
ATOM 648 C C . ARG A 1 85 ? -10.506 2.724 1.947 1.00 91.06 85 ARG A C 1
ATOM 650 O O . ARG A 1 85 ? -11.339 3.370 2.576 1.00 91.06 85 ARG A O 1
ATOM 657 N N . ALA A 1 86 ? -10.074 1.529 2.354 1.00 93.06 86 ALA A N 1
ATOM 658 C CA . ALA A 1 86 ? -10.604 0.838 3.535 1.00 93.06 86 ALA A CA 1
ATOM 659 C C . ALA A 1 86 ? -10.408 1.637 4.838 1.00 93.06 86 ALA A C 1
ATOM 661 O O . ALA A 1 86 ? -11.263 1.632 5.726 1.00 93.06 86 ALA A O 1
ATOM 662 N N . LEU A 1 87 ? -9.310 2.392 4.946 1.00 92.38 87 LEU A N 1
ATOM 663 C CA . LEU A 1 87 ? -9.044 3.269 6.089 1.00 92.38 87 LEU A CA 1
ATOM 664 C C . LEU A 1 87 ? -9.920 4.533 6.124 1.00 92.38 87 LEU A C 1
ATOM 666 O O . LEU A 1 87 ? -9.768 5.322 7.068 1.00 92.38 87 LEU A O 1
ATOM 670 N N . ARG A 1 88 ? -10.829 4.717 5.149 1.00 83.69 88 ARG A N 1
ATOM 671 C CA . ARG A 1 88 ? -11.666 5.917 4.972 1.00 83.69 88 ARG A CA 1
ATOM 672 C C . ARG A 1 88 ? -10.820 7.184 5.075 1.00 83.69 88 ARG A C 1
ATOM 674 O O . ARG A 1 88 ? -11.114 8.099 5.840 1.00 83.69 88 ARG A O 1
ATOM 681 N N . HIS A 1 89 ? -9.660 7.167 4.421 1.00 75.75 89 HIS A N 1
ATOM 682 C CA . HIS A 1 89 ? -8.882 8.382 4.277 1.00 75.75 89 HIS A CA 1
ATOM 683 C C . HIS A 1 89 ? -9.542 9.194 3.171 1.00 75.75 89 HIS A C 1
ATOM 685 O O . HIS A 1 89 ? -9.223 9.000 1.995 1.00 75.75 89 HIS A O 1
ATOM 691 N N . ASP A 1 90 ? -10.464 10.074 3.563 1.00 63.22 90 ASP A N 1
ATOM 692 C CA . ASP A 1 90 ? -11.043 11.036 2.641 1.00 63.22 90 ASP A CA 1
ATOM 693 C C . ASP A 1 90 ? -9.904 11.865 2.067 1.00 63.22 90 ASP A C 1
ATOM 695 O O . ASP A 1 90 ? -9.104 12.496 2.765 1.00 63.22 90 ASP A O 1
ATOM 699 N N . LEU A 1 91 ? -9.753 11.714 0.758 1.00 62.50 91 LEU A N 1
ATOM 700 C CA . LEU A 1 91 ? -8.754 12.363 -0.061 1.00 62.50 91 LEU A CA 1
ATOM 701 C C . LEU A 1 91 ? -9.122 13.847 -0.116 1.00 62.50 91 LEU A C 1
ATOM 703 O O . LEU A 1 91 ? -9.610 14.304 -1.143 1.00 62.50 91 LEU A O 1
ATOM 707 N N 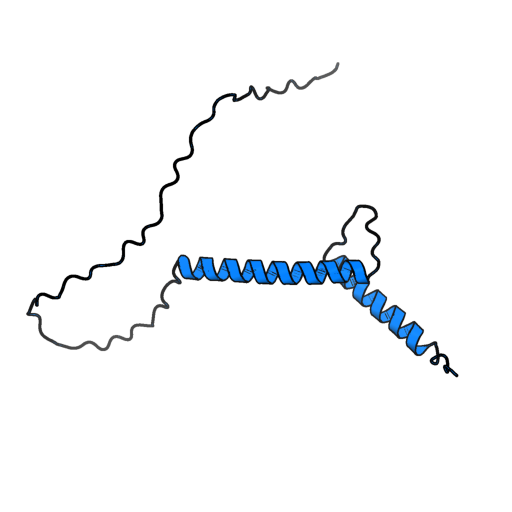. GLY A 1 92 ? -8.895 14.603 0.964 1.00 57.91 92 GLY A N 1
ATOM 708 C CA . GLY A 1 92 ? -8.896 16.073 0.974 1.00 57.91 92 GLY A CA 1
ATOM 709 C C . GLY A 1 92 ? -7.768 16.617 0.085 1.00 57.91 92 GLY A C 1
ATOM 710 O O . GLY A 1 92 ? -6.847 17.282 0.547 1.00 57.91 92 GLY A O 1
ATOM 711 N N . GLY A 1 93 ? -7.747 16.179 -1.172 1.00 68.75 93 GLY A N 1
ATOM 712 C CA . GLY A 1 93 ? -6.702 16.307 -2.179 1.00 68.75 93 GLY A CA 1
ATOM 713 C C . GLY A 1 93 ? -5.484 15.392 -2.002 1.00 68.75 93 GLY A C 1
ATOM 714 O O . GLY A 1 93 ? -4.883 14.988 -2.995 1.00 68.75 93 GLY A O 1
ATOM 715 N N . LYS A 1 94 ? -5.074 15.049 -0.771 1.00 80.81 94 LYS A N 1
ATOM 716 C CA . LYS A 1 94 ? -3.713 14.522 -0.520 1.00 80.81 94 LYS A CA 1
ATOM 717 C C . LYS A 1 94 ? -3.671 13.022 -0.206 1.00 80.81 94 LYS A C 1
ATOM 719 O O . LYS A 1 94 ? -4.359 12.529 0.681 1.00 80.81 94 LYS A O 1
ATOM 724 N N . ARG A 1 95 ? -2.807 12.282 -0.914 1.00 86.44 95 ARG A N 1
ATOM 725 C CA . ARG A 1 95 ? -2.560 10.842 -0.689 1.00 86.44 95 ARG A CA 1
ATOM 726 C C . ARG A 1 95 ? -1.653 10.627 0.527 1.00 86.44 95 ARG A C 1
ATOM 728 O O . ARG A 1 95 ? -0.581 11.221 0.605 1.00 86.44 95 ARG A O 1
ATOM 735 N N . LEU A 1 96 ? -2.015 9.698 1.418 1.00 89.81 96 LEU A N 1
ATOM 736 C CA . LEU A 1 96 ? -1.123 9.263 2.502 1.00 89.81 96 LEU A CA 1
ATOM 737 C C . LEU A 1 96 ? 0.148 8.590 1.970 1.00 89.81 96 LEU A C 1
ATOM 739 O O . LEU A 1 96 ? 0.095 7.744 1.066 1.00 89.81 96 LEU A O 1
ATOM 743 N N . SER A 1 97 ? 1.278 8.876 2.622 1.00 94.75 97 SER A N 1
ATOM 744 C CA . SER A 1 97 ? 2.535 8.152 2.412 1.00 94.75 97 SER A CA 1
ATOM 745 C C . SER A 1 97 ? 2.402 6.672 2.798 1.00 94.75 97 SER A C 1
ATOM 747 O O . SER A 1 97 ? 1.458 6.268 3.490 1.00 94.75 97 SER A O 1
ATOM 749 N N . LYS A 1 98 ? 3.353 5.839 2.348 1.00 95.75 98 LYS A N 1
ATOM 750 C CA . LYS A 1 98 ? 3.350 4.408 2.686 1.00 95.75 98 LYS A CA 1
ATOM 751 C C . LYS A 1 98 ? 3.409 4.207 4.206 1.00 95.75 98 LYS A C 1
ATOM 753 O O . LYS A 1 98 ? 2.542 3.565 4.786 1.00 95.75 98 LYS A O 1
ATOM 758 N N . ILE A 1 99 ? 4.352 4.860 4.878 1.00 97.00 99 ILE A N 1
ATOM 759 C CA . ILE A 1 99 ? 4.485 4.729 6.332 1.00 97.00 99 ILE A CA 1
ATOM 760 C C . ILE A 1 99 ? 3.245 5.228 7.090 1.00 97.00 99 ILE A C 1
ATOM 762 O O . ILE A 1 99 ? 2.784 4.564 8.015 1.00 97.00 99 ILE A O 1
ATOM 766 N N . ALA A 1 100 ? 2.647 6.347 6.667 1.00 94.50 100 ALA A N 1
ATOM 767 C CA . ALA A 1 100 ? 1.459 6.888 7.323 1.00 94.50 100 ALA A CA 1
ATOM 768 C C . ALA A 1 100 ? 0.240 5.967 7.161 1.00 94.50 100 ALA A C 1
ATOM 770 O O . ALA A 1 100 ? -0.528 5.783 8.103 1.00 94.50 100 ALA A O 1
ATOM 771 N N . THR A 1 101 ? 0.087 5.345 5.989 1.00 95.56 101 THR A N 1
ATOM 772 C CA . THR A 1 101 ? -0.997 4.383 5.736 1.00 95.56 101 THR A CA 1
ATOM 773 C C . THR A 1 101 ? -0.853 3.149 6.627 1.00 95.56 101 THR A C 1
ATOM 775 O O . THR A 1 101 ? -1.838 2.725 7.224 1.00 95.56 101 THR A O 1
ATOM 778 N N . LEU A 1 102 ? 0.365 2.613 6.782 1.00 97.81 102 LEU A N 1
ATOM 779 C CA . LEU A 1 102 ? 0.620 1.465 7.661 1.00 97.81 102 LEU A CA 1
ATOM 780 C C . LEU A 1 102 ? 0.340 1.799 9.131 1.00 97.81 102 LEU A C 1
ATOM 782 O O . LEU A 1 102 ? -0.384 1.063 9.798 1.00 97.81 102 LEU A O 1
ATOM 786 N N . ARG A 1 103 ? 0.833 2.946 9.620 1.00 96.69 103 ARG A N 1
ATOM 787 C CA . ARG A 1 103 ? 0.557 3.414 10.990 1.00 96.69 103 ARG A CA 1
ATOM 788 C C . ARG A 1 103 ? -0.946 3.559 11.248 1.00 96.69 103 ARG A C 1
ATOM 790 O O . ARG A 1 103 ? -1.455 3.056 12.245 1.00 96.69 103 ARG A O 1
ATOM 797 N N . ARG A 1 104 ? -1.680 4.178 10.316 1.00 95.00 104 ARG A N 1
ATOM 798 C CA . ARG A 1 104 ? -3.139 4.334 10.420 1.00 95.00 104 ARG A CA 1
ATOM 799 C C . ARG A 1 104 ? -3.876 2.992 10.401 1.00 95.00 104 ARG A C 1
ATOM 801 O O . ARG A 1 104 ? -4.866 2.851 11.114 1.00 95.00 104 ARG A O 1
ATOM 808 N N . ALA A 1 105 ? -3.408 2.015 9.622 1.00 97.44 105 ALA A N 1
ATOM 809 C CA . ALA A 1 105 ? -3.989 0.673 9.607 1.00 97.44 105 ALA A CA 1
ATOM 810 C C . ALA A 1 105 ? -3.869 -0.024 10.964 1.00 97.44 105 ALA A C 1
ATOM 812 O O . ALA A 1 105 ? -4.871 -0.523 11.472 1.00 97.44 105 ALA A O 1
ATOM 813 N N . ILE A 1 106 ? -2.683 0.025 11.580 1.00 97.75 106 ILE A N 1
ATOM 814 C CA . ILE A 1 106 ? -2.443 -0.536 12.918 1.00 97.75 106 ILE A CA 1
ATOM 815 C C . ILE A 1 106 ? -3.401 0.091 13.937 1.00 97.75 106 ILE A C 1
ATOM 817 O O . ILE A 1 106 ? -4.107 -0.629 14.643 1.00 97.75 106 ILE A O 1
ATOM 821 N N . HIS A 1 107 ? -3.497 1.425 13.964 1.00 96.38 107 HIS A N 1
ATOM 822 C CA . HIS A 1 107 ? -4.393 2.124 14.890 1.00 96.38 107 HIS A CA 1
ATOM 823 C C . HIS A 1 107 ? -5.865 1.752 14.670 1.00 96.38 107 HIS A C 1
ATOM 825 O O . HIS A 1 107 ? -6.596 1.539 15.635 1.00 96.38 107 HIS A O 1
ATOM 831 N N . ARG A 1 108 ? -6.308 1.634 13.410 1.00 95.94 108 ARG A N 1
ATOM 832 C CA . ARG A 1 108 ? -7.697 1.271 13.098 1.00 95.94 108 ARG A CA 1
ATOM 833 C C . ARG A 1 108 ? -8.031 -0.146 13.557 1.00 95.94 108 ARG A C 1
ATOM 835 O O . ARG A 1 108 ? -9.090 -0.340 14.144 1.00 95.94 108 ARG A O 1
ATOM 842 N N . ILE A 1 109 ? -7.148 -1.115 13.311 1.00 96.75 109 ILE A N 1
ATOM 843 C CA . ILE A 1 109 ? -7.342 -2.496 13.774 1.00 96.75 109 ILE A CA 1
ATOM 844 C C . ILE A 1 109 ? -7.425 -2.523 15.304 1.00 96.75 109 ILE A C 1
ATOM 846 O O . ILE A 1 109 ? -8.354 -3.120 15.846 1.00 96.75 109 ILE A O 1
ATOM 850 N N . ALA A 1 110 ? -6.516 -1.834 16.002 1.00 96.88 110 ALA A N 1
ATOM 851 C CA . ALA A 1 110 ? -6.512 -1.774 17.464 1.00 96.88 110 ALA A CA 1
ATOM 852 C C . ALA A 1 110 ? -7.805 -1.161 18.032 1.00 96.88 110 ALA A C 1
ATOM 854 O O . ALA A 1 110 ? -8.414 -1.744 18.929 1.00 96.88 110 ALA A O 1
ATOM 855 N N . ALA A 1 111 ? -8.258 -0.035 17.469 1.00 94.94 111 ALA A N 1
ATOM 856 C CA . ALA A 1 111 ? -9.478 0.646 17.897 1.00 94.94 111 ALA A CA 1
ATOM 857 C C . ALA A 1 111 ? -10.730 -0.220 17.684 1.00 94.94 111 ALA A C 1
ATOM 859 O O . ALA A 1 111 ? -11.525 -0.389 18.605 1.00 94.94 111 ALA A O 1
ATOM 860 N N . LEU A 1 112 ? -10.883 -0.825 16.500 1.00 94.69 112 LEU A N 1
ATOM 861 C CA . LEU A 1 112 ? -12.011 -1.721 16.219 1.00 94.69 112 LEU A CA 1
ATOM 862 C C . LEU A 1 112 ? -11.985 -2.959 17.119 1.00 94.69 112 LEU A C 1
ATOM 864 O O . LEU A 1 112 ? -13.021 -3.366 17.633 1.00 94.69 112 LEU A O 1
ATOM 868 N N . SER A 1 113 ? -10.799 -3.518 17.369 1.00 95.50 113 SER A N 1
ATOM 869 C CA . SER A 1 113 ? -10.643 -4.659 18.275 1.00 95.50 113 SER A CA 1
ATOM 870 C C . SER A 1 113 ? -11.054 -4.318 19.710 1.00 95.50 113 SER A C 1
ATOM 872 O O . SER A 1 113 ? -11.594 -5.172 20.404 1.00 95.50 113 SER A O 1
ATOM 874 N N . LEU A 1 114 ? -10.809 -3.085 20.170 1.00 94.44 114 LEU A N 1
ATOM 875 C CA . LEU A 1 114 ? -11.256 -2.628 21.487 1.00 94.44 114 LEU A CA 1
ATOM 876 C C . LEU A 1 114 ? -12.783 -2.516 21.550 1.00 94.44 114 LEU A C 1
ATOM 878 O O . LEU A 1 114 ? -13.383 -3.043 22.481 1.00 94.44 114 LEU A O 1
ATOM 882 N N . VAL A 1 115 ? -13.404 -1.891 20.544 1.00 93.75 115 VAL A N 1
ATOM 883 C CA . VAL A 1 115 ? -14.869 -1.744 20.466 1.00 93.75 115 VAL A CA 1
ATOM 884 C C . VAL A 1 115 ? -15.560 -3.107 20.444 1.00 93.75 115 VAL A C 1
ATOM 886 O O . VAL A 1 115 ? -16.507 -3.321 21.193 1.00 93.75 115 VAL A O 1
ATOM 889 N N . LEU A 1 116 ? -15.053 -4.051 19.648 1.00 92.06 116 LEU A N 1
ATOM 890 C CA . LEU A 1 116 ? -15.612 -5.403 19.558 1.00 92.06 116 LEU A CA 1
ATOM 891 C C . LEU A 1 116 ? -15.463 -6.212 20.854 1.00 92.06 116 LEU A C 1
ATOM 893 O O . LEU A 1 116 ? -16.268 -7.100 21.101 1.00 92.06 116 LEU A O 1
ATOM 897 N N . ARG A 1 117 ? -14.452 -5.926 21.683 1.00 90.00 117 ARG A N 1
ATOM 898 C CA . ARG A 1 117 ? -14.312 -6.553 23.009 1.00 90.00 117 ARG A CA 1
ATOM 899 C C . ARG A 1 117 ? -15.187 -5.894 24.072 1.00 90.00 117 ARG A C 1
ATOM 901 O O . ARG A 1 117 ? -15.634 -6.575 24.985 1.00 90.00 117 ARG A O 1
ATOM 908 N N . ALA A 1 118 ? -15.389 -4.581 23.977 1.00 85.50 118 ALA A N 1
ATOM 909 C CA . ALA A 1 118 ? -16.180 -3.812 24.935 1.00 85.50 118 ALA A CA 1
ATOM 910 C C . ALA A 1 118 ? -17.692 -3.950 24.702 1.00 85.50 118 ALA A C 1
ATOM 912 O O . ALA A 1 118 ? -18.471 -3.825 25.642 1.00 85.50 118 ALA A O 1
ATOM 913 N N . SER A 1 119 ? -18.109 -4.215 23.462 1.00 77.69 119 SER A N 1
ATOM 914 C CA . SER A 1 119 ? -19.497 -4.506 23.124 1.00 77.69 119 SER A CA 1
ATOM 915 C C . SER A 1 119 ? -19.718 -6.022 23.155 1.00 77.69 119 SER A C 1
ATOM 917 O O . SER A 1 119 ? -19.296 -6.691 22.209 1.00 77.69 119 SER A O 1
ATOM 919 N N . PRO A 1 120 ? -20.405 -6.601 24.162 1.00 67.94 120 PRO A N 1
A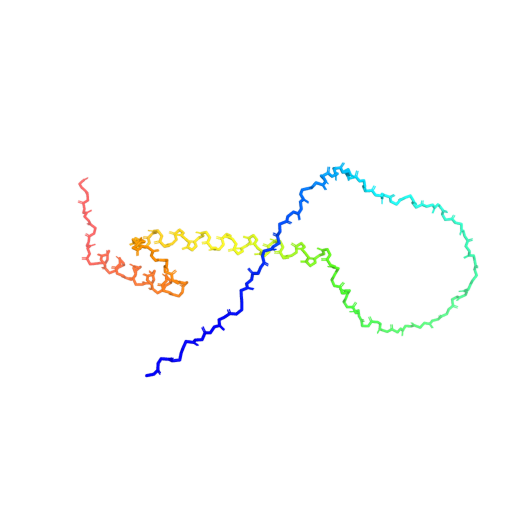TOM 920 C CA . PRO A 1 120 ? -20.993 -7.921 23.971 1.00 67.94 120 PRO A CA 1
ATOM 921 C C . PRO A 1 120 ? -21.888 -7.827 22.733 1.00 67.94 120 PRO A C 1
ATOM 923 O O . PRO A 1 120 ? -22.610 -6.841 22.562 1.00 67.94 120 PRO A O 1
ATOM 926 N N . ALA A 1 121 ? -21.746 -8.785 21.817 1.00 66.12 121 ALA A N 1
ATOM 927 C CA . ALA A 1 121 ? -22.470 -8.778 20.554 1.00 66.12 121 ALA A CA 1
ATOM 928 C C . ALA A 1 121 ? -23.961 -8.490 20.809 1.00 66.12 121 ALA A C 1
ATOM 930 O O . ALA A 1 121 ? -24.517 -9.059 21.757 1.00 66.12 121 ALA A O 1
ATOM 931 N N . PRO A 1 122 ? -24.615 -7.624 20.012 1.00 65.38 122 PRO A N 1
ATOM 932 C CA . PRO A 1 122 ? -26.059 -7.500 20.091 1.00 65.38 122 PRO A CA 1
ATOM 933 C C . PRO A 1 122 ? -26.617 -8.902 19.861 1.00 65.38 122 PRO A C 1
ATOM 935 O O . PRO A 1 122 ? -26.373 -9.507 18.816 1.00 65.38 122 PRO A O 1
ATOM 938 N N . ARG A 1 123 ? -27.279 -9.455 20.882 1.00 65.88 123 ARG A N 1
ATOM 939 C CA . ARG A 1 123 ? -28.050 -10.686 20.736 1.00 65.88 123 ARG A CA 1
ATOM 940 C C . ARG A 1 123 ? -29.154 -10.334 19.751 1.00 65.88 123 ARG A C 1
ATOM 942 O O . ARG A 1 123 ? -30.110 -9.657 20.114 1.00 65.88 123 ARG A O 1
ATOM 949 N N . TRP A 1 124 ? -28.930 -10.662 18.487 1.00 59.34 124 TRP A N 1
ATOM 950 C CA . TRP A 1 124 ? -29.959 -10.561 17.471 1.00 59.34 124 TRP A CA 1
ATOM 951 C C . TRP A 1 124 ? -31.087 -11.534 17.864 1.00 59.34 124 TRP A C 1
ATOM 953 O O . TRP A 1 124 ? -30.751 -12.650 18.276 1.00 59.34 124 TRP A O 1
ATOM 963 N N . PRO A 1 125 ? -32.363 -11.105 17.845 1.00 60.81 125 PRO A N 1
ATOM 964 C CA . PRO A 1 125 ? -33.499 -11.956 18.197 1.00 60.81 125 PRO A CA 1
ATOM 965 C C . PRO A 1 125 ? -33.692 -13.121 17.220 1.00 60.81 125 PRO A C 1
ATOM 967 O O . PRO A 1 125 ? -33.338 -12.974 16.026 1.00 60.81 125 PRO A O 1
#

Foldseek 3Di:
DDDDDDDDDDDDDDDDDDDDDDDDDDDPDDPDDDDDDDDDDDDDDDDDDDPPPPPDDDPVNVVVVVVVVVVVVVVVVVVLVVLCVVLVPPPPVDDDDPVRSVVSSVVVVVVVVVVPVVDPPPPDD

Organism: Crocuta crocuta (NCBI:txid9678)

InterPro domains:
  IPR011598 Myc-type, basic helix-loop-helix (bHLH) domain [PF00010] (61-112)
  IPR011598 Myc-type, basic helix-loop-helix (bHLH) domain [PS50888] (60-112)
  IPR011598 Myc-type, basic helix-loop-helix (bHLH) domain [SM00353] (66-118)
  IPR036638 Helix-loop-helix DNA-binding domain superfamily [G3DSA:4.10.280.10] (47-122)
  IPR036638 Helix-loop-helix DNA-binding domain superfamily [SSF47459] (53-117)
  IPR050283 E-box Binding Transcriptional Regulators [PTHR23349] (41-118)

Radius of gyration: 33.33 Å; chains: 1; bounding box: 80×88×68 Å